Protein AF-A0A1B1CK74-F1 (afdb_monomer_lite)

Foldseek 3Di:
DDPPPDDDDDDDQVPDDWDWDAPPLADLQSIDTDGQVCVCVPVNVPDHDDDDDDDDDPDFDDPCVCVSRVCLVVPPVDDDPVPDDPVSNVVSVVVSVVVPPPPD

Structure (mmCIF, N/CA/C/O backbone):
data_AF-A0A1B1CK74-F1
#
_entry.id   AF-A0A1B1CK74-F1
#
loop_
_atom_site.group_PDB
_atom_site.id
_atom_site.type_symbol
_atom_site.label_atom_id
_atom_site.label_alt_id
_atom_site.label_comp_id
_atom_site.label_asym_id
_atom_site.label_entity_id
_atom_site.label_seq_id
_atom_site.pdbx_PDB_ins_code
_atom_site.Cartn_x
_atom_site.Cartn_y
_atom_site.Cartn_z
_atom_site.occupancy
_atom_site.B_iso_or_equiv
_atom_site.auth_seq_id
_atom_site.auth_comp_id
_atom_site.auth_asym_id
_atom_site.auth_atom_id
_atom_site.pdbx_PDB_model_num
ATOM 1 N N . MET A 1 1 ? -21.155 -4.472 -26.948 1.00 43.41 1 MET A N 1
ATOM 2 C CA . MET A 1 1 ? -19.779 -4.441 -26.396 1.00 43.41 1 MET A CA 1
ATOM 3 C C . MET A 1 1 ? -18.979 -3.411 -27.176 1.00 43.41 1 MET A C 1
ATOM 5 O O . MET A 1 1 ? -18.839 -3.573 -28.380 1.00 43.41 1 MET A O 1
ATOM 9 N N . ASN A 1 2 ? -18.533 -2.330 -26.528 1.00 45.66 2 ASN A N 1
ATOM 10 C CA . ASN A 1 2 ? -17.859 -1.212 -27.197 1.00 45.66 2 ASN A CA 1
ATOM 11 C C . ASN A 1 2 ? -16.353 -1.476 -27.343 1.00 45.66 2 ASN A C 1
ATOM 13 O O . ASN A 1 2 ? -15.675 -1.827 -26.382 1.00 45.66 2 ASN A O 1
ATOM 17 N N . VAL A 1 3 ? -15.835 -1.266 -28.555 1.00 55.69 3 VAL A N 1
ATOM 18 C CA . VAL A 1 3 ? -14.452 -1.550 -28.993 1.00 55.69 3 VAL A CA 1
ATOM 19 C C . VAL A 1 3 ? -13.390 -0.731 -28.225 1.00 55.69 3 VAL A C 1
ATOM 21 O O . VAL A 1 3 ? -12.213 -1.076 -28.220 1.00 55.69 3 VAL A O 1
ATOM 24 N N . TRP A 1 4 ? -13.803 0.316 -27.506 1.00 53.06 4 TRP A N 1
ATOM 25 C CA . TRP A 1 4 ? -12.926 1.232 -26.766 1.00 53.06 4 TRP A CA 1
ATO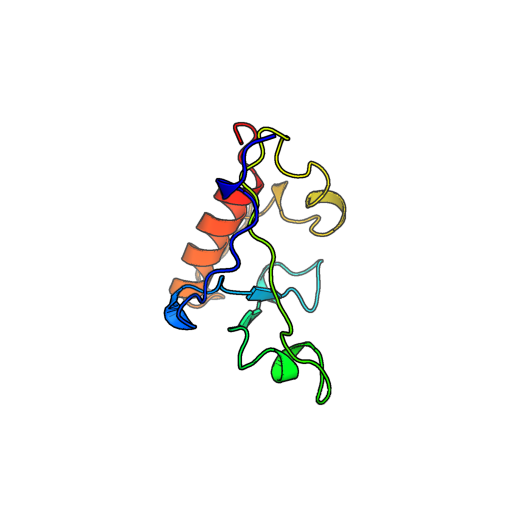M 26 C C . TRP A 1 4 ? -12.385 0.687 -25.431 1.00 53.06 4 TRP A C 1
ATOM 28 O O . TRP A 1 4 ? -11.420 1.236 -24.916 1.00 53.06 4 TRP A O 1
ATOM 38 N N . MET A 1 5 ? -12.951 -0.396 -24.882 1.00 54.44 5 MET A N 1
ATOM 39 C CA . MET A 1 5 ? -12.551 -0.949 -23.572 1.00 54.44 5 MET A CA 1
ATOM 40 C C . MET A 1 5 ? -11.290 -1.837 -23.592 1.00 54.44 5 MET A C 1
ATOM 42 O O . MET A 1 5 ? -10.840 -2.259 -22.535 1.00 54.44 5 MET A O 1
ATOM 46 N N . ARG A 1 6 ? -10.703 -2.137 -24.761 1.00 58.22 6 ARG A N 1
ATOM 47 C CA . ARG A 1 6 ? -9.494 -2.985 -24.881 1.00 58.22 6 ARG A CA 1
ATOM 48 C C . ARG A 1 6 ? -8.342 -2.300 -25.618 1.00 58.22 6 ARG A C 1
ATOM 50 O O . ARG A 1 6 ? -7.688 -2.919 -26.453 1.00 58.22 6 ARG A O 1
ATOM 57 N N . ARG A 1 7 ? -8.104 -1.012 -25.369 1.00 62.53 7 ARG A N 1
ATOM 58 C CA . ARG A 1 7 ? -6.839 -0.396 -25.789 1.00 62.53 7 ARG A CA 1
ATOM 59 C C . ARG A 1 7 ? -5.847 -0.479 -24.646 1.00 62.53 7 ARG A C 1
ATOM 61 O O . ARG A 1 7 ? -6.022 0.181 -23.629 1.00 62.53 7 ARG A O 1
ATOM 68 N N . GLU A 1 8 ? -4.810 -1.278 -24.844 1.00 64.38 8 GLU A N 1
ATOM 69 C CA . GLU A 1 8 ? -3.589 -1.168 -24.056 1.00 64.38 8 GLU A CA 1
ATOM 70 C C . GLU A 1 8 ? -3.030 0.246 -24.253 1.00 64.38 8 GLU A C 1
ATOM 72 O O . GLU A 1 8 ? -2.919 0.733 -25.382 1.00 64.38 8 GLU A O 1
ATOM 77 N N . PHE A 1 9 ? -2.737 0.936 -23.155 1.00 67.75 9 PHE A N 1
ATOM 78 C CA . PHE A 1 9 ? -2.090 2.240 -23.180 1.00 67.75 9 PHE A CA 1
ATOM 79 C C . PHE A 1 9 ? -0.842 2.184 -22.308 1.00 67.75 9 PHE A C 1
ATOM 81 O O . PHE A 1 9 ? -0.853 1.626 -21.212 1.00 67.75 9 PHE A O 1
ATOM 88 N N . ALA A 1 10 ? 0.251 2.751 -22.813 1.00 70.12 10 ALA A N 1
ATOM 89 C CA . ALA A 1 10 ? 1.471 2.886 -22.038 1.00 70.12 10 ALA A CA 1
ATOM 90 C C . ALA A 1 10 ? 1.298 4.041 -21.048 1.00 70.12 10 ALA A C 1
ATOM 92 O O . ALA A 1 10 ? 0.992 5.168 -21.441 1.00 70.12 10 ALA A O 1
ATOM 93 N N . VAL A 1 11 ? 1.498 3.754 -19.766 1.00 70.31 11 VAL A N 1
ATOM 94 C CA . VAL A 1 11 ? 1.511 4.759 -18.701 1.00 70.31 11 VAL A CA 1
ATOM 95 C C . VAL A 1 11 ? 2.959 5.047 -18.329 1.00 70.31 11 VAL A C 1
ATOM 97 O O . VAL A 1 11 ? 3.781 4.134 -18.259 1.00 70.31 11 VAL A O 1
ATOM 100 N N . SER A 1 12 ? 3.281 6.322 -18.101 1.00 75.44 12 SER A N 1
ATOM 101 C CA . SER A 1 12 ? 4.577 6.696 -17.526 1.00 75.44 12 SER A CA 1
ATOM 102 C C . SER A 1 12 ? 4.770 5.982 -16.188 1.00 75.44 12 SER A C 1
ATOM 104 O O . SER A 1 12 ? 3.812 5.827 -15.433 1.00 75.44 12 SER A O 1
ATOM 106 N N . THR A 1 13 ? 6.004 5.600 -15.857 1.00 70.00 13 THR A N 1
ATOM 107 C CA . THR A 1 13 ? 6.328 4.981 -14.561 1.00 70.00 13 THR A CA 1
ATOM 108 C C . THR A 1 13 ? 5.941 5.868 -13.377 1.00 70.00 13 THR A C 1
ATOM 110 O O . THR A 1 13 ? 5.563 5.351 -12.333 1.00 70.00 13 THR A O 1
ATOM 113 N N . LEU A 1 14 ? 5.936 7.194 -13.562 1.00 69.94 14 LEU A N 1
ATOM 114 C CA . LEU A 1 14 ? 5.469 8.177 -12.572 1.00 69.94 14 LEU A CA 1
ATOM 115 C C . LEU A 1 14 ? 3.958 8.113 -12.296 1.00 69.94 14 LEU A C 1
ATOM 117 O O . LEU A 1 14 ? 3.492 8.673 -11.310 1.00 69.94 14 LEU A O 1
ATOM 121 N N . LEU A 1 15 ? 3.196 7.488 -13.194 1.00 73.62 15 LEU A N 1
ATOM 122 C CA . LEU A 1 15 ? 1.747 7.314 -13.096 1.00 73.62 15 LEU A CA 1
ATOM 123 C C . LEU A 1 15 ? 1.370 5.890 -12.673 1.00 73.62 15 LEU A C 1
ATOM 125 O O . LEU A 1 15 ? 0.183 5.584 -12.558 1.00 73.62 15 LEU A O 1
ATOM 129 N N . LEU A 1 16 ? 2.357 5.013 -12.467 1.00 77.50 16 LEU A N 1
ATOM 130 C CA . LEU A 1 16 ? 2.105 3.706 -11.883 1.00 77.50 16 LEU A CA 1
ATOM 131 C C . LEU A 1 16 ? 1.758 3.863 -10.397 1.00 77.50 16 LEU A C 1
ATOM 133 O O . LEU A 1 16 ? 2.272 4.765 -9.730 1.00 77.50 16 LEU A O 1
ATOM 137 N N . PRO A 1 17 ? 0.892 2.992 -9.861 1.00 75.44 17 PRO A N 1
ATOM 138 C CA . PRO A 1 17 ? 0.522 3.053 -8.459 1.00 75.44 17 PRO A CA 1
ATOM 139 C C . PRO A 1 17 ? 1.735 2.790 -7.561 1.00 75.44 17 PRO A C 1
ATOM 141 O O . PRO A 1 17 ? 2.554 1.907 -7.832 1.00 75.44 17 PRO A O 1
ATOM 144 N N . THR A 1 18 ? 1.812 3.522 -6.451 1.00 81.38 18 THR A N 1
ATOM 145 C CA . THR A 1 18 ? 2.699 3.166 -5.342 1.00 81.38 18 THR A CA 1
ATOM 146 C C . THR A 1 18 ? 2.267 1.818 -4.774 1.00 81.38 18 THR A C 1
ATOM 148 O O . THR A 1 18 ? 1.084 1.594 -4.509 1.00 81.38 18 THR A O 1
ATOM 151 N N . ILE A 1 19 ? 3.228 0.926 -4.560 1.00 84.25 19 ILE A N 1
ATOM 152 C CA . ILE A 1 19 ? 2.985 -0.376 -3.949 1.00 84.25 19 ILE A CA 1
ATOM 153 C C . ILE A 1 19 ? 3.177 -0.229 -2.442 1.00 84.25 19 ILE A C 1
ATOM 155 O O . ILE A 1 19 ? 4.227 0.213 -1.972 1.00 84.25 19 ILE A O 1
ATOM 159 N N . VAL A 1 20 ? 2.155 -0.619 -1.687 1.00 84.50 20 VAL A N 1
ATOM 160 C CA . VAL A 1 20 ? 2.207 -0.696 -0.227 1.00 84.50 20 VAL A CA 1
ATOM 161 C C . VAL A 1 20 ? 2.409 -2.153 0.166 1.00 84.50 20 VAL A C 1
ATOM 163 O O . VAL A 1 20 ? 1.603 -3.009 -0.193 1.00 84.50 20 VAL A O 1
ATOM 166 N N . TYR A 1 21 ? 3.481 -2.434 0.896 1.00 87.06 21 TYR A N 1
ATOM 167 C CA . TYR A 1 21 ? 3.819 -3.772 1.365 1.00 87.06 21 TYR A CA 1
ATOM 168 C C . TYR A 1 21 ? 3.861 -3.821 2.890 1.00 87.06 21 TYR A C 1
ATOM 170 O O . TYR A 1 21 ? 4.389 -2.913 3.526 1.00 87.06 21 TYR A O 1
ATOM 178 N N . PHE A 1 22 ? 3.329 -4.896 3.469 1.00 87.44 22 PHE A N 1
ATOM 179 C CA . PHE A 1 22 ? 3.321 -5.143 4.911 1.00 87.44 22 PHE A CA 1
ATOM 180 C C . PHE A 1 22 ? 4.103 -6.435 5.199 1.00 87.44 22 PHE A C 1
ATOM 182 O O . PHE A 1 22 ? 3.530 -7.518 5.076 1.00 87.44 22 PHE A O 1
ATOM 189 N N . PRO A 1 23 ? 5.401 -6.350 5.555 1.00 87.75 23 PRO A N 1
ATOM 190 C CA . PRO A 1 23 ? 6.206 -7.504 5.954 1.00 87.75 23 PRO A CA 1
ATOM 191 C C . PRO A 1 23 ? 5.609 -8.256 7.149 1.00 87.75 23 PRO A C 1
ATOM 193 O O . PRO A 1 23 ? 5.649 -9.483 7.175 1.00 87.75 23 PRO A O 1
ATOM 196 N N . ASP A 1 24 ? 5.044 -7.525 8.118 1.00 89.12 24 ASP A N 1
ATOM 197 C CA . ASP A 1 24 ? 4.250 -8.090 9.207 1.00 89.12 24 ASP A CA 1
ATOM 198 C C . ASP A 1 24 ? 2.830 -7.500 9.166 1.00 89.12 24 ASP A C 1
ATOM 200 O O . ASP A 1 24 ? 2.612 -6.360 9.585 1.00 89.12 24 ASP A O 1
ATOM 204 N N . PRO A 1 25 ? 1.828 -8.271 8.709 1.00 88.31 25 PRO A N 1
ATOM 205 C CA . PRO A 1 25 ? 0.440 -7.823 8.654 1.00 88.31 25 PRO A CA 1
ATOM 206 C C . PRO A 1 25 ? -0.155 -7.456 10.018 1.00 88.31 25 PRO A C 1
ATOM 208 O O . PRO A 1 25 ? -1.206 -6.822 10.066 1.00 88.31 25 PRO A O 1
ATOM 211 N N . ARG A 1 26 ? 0.473 -7.844 11.135 1.00 88.25 26 ARG A N 1
ATOM 212 C CA . ARG A 1 26 ? 0.022 -7.518 12.496 1.00 88.25 26 ARG A CA 1
ATOM 213 C C . ARG A 1 26 ? 0.639 -6.229 13.036 1.00 88.25 26 ARG A C 1
ATOM 215 O O . ARG A 1 26 ? 0.109 -5.697 14.010 1.00 88.25 26 ARG A O 1
ATOM 222 N N . ASP A 1 27 ? 1.696 -5.721 12.405 1.00 85.44 27 ASP A N 1
ATOM 223 C CA . ASP A 1 27 ? 2.357 -4.474 12.781 1.00 85.44 27 ASP A CA 1
ATOM 224 C C . ASP A 1 27 ? 2.077 -3.368 11.744 1.00 85.44 27 ASP A C 1
ATOM 226 O O . ASP A 1 27 ? 2.640 -3.400 10.642 1.00 85.44 27 ASP A O 1
ATOM 230 N N . PRO A 1 28 ? 1.262 -2.347 12.077 1.00 81.00 28 PRO A N 1
ATOM 231 C CA . PRO A 1 28 ? 0.981 -1.237 11.167 1.00 81.00 28 PRO A CA 1
ATOM 232 C C . PRO A 1 28 ? 2.217 -0.403 10.804 1.00 81.00 28 PRO A C 1
ATOM 234 O O . PRO A 1 28 ? 2.190 0.317 9.806 1.00 81.00 28 PRO A O 1
ATOM 237 N N . TYR A 1 29 ? 3.293 -0.464 11.594 1.00 79.31 29 TYR A N 1
ATOM 238 C CA . TYR A 1 29 ? 4.519 0.298 11.343 1.00 79.31 29 TYR A CA 1
ATOM 239 C C . TYR A 1 29 ? 5.528 -0.452 10.476 1.00 79.31 29 TYR A C 1
ATOM 241 O O . TYR A 1 29 ? 6.509 0.152 10.041 1.00 79.31 29 TYR A O 1
ATOM 249 N N . SER A 1 30 ? 5.274 -1.729 10.177 1.00 83.94 30 SER A N 1
ATOM 250 C CA . SER A 1 30 ? 6.114 -2.516 9.271 1.00 83.94 30 SER A CA 1
ATOM 251 C C . SER A 1 30 ? 5.987 -2.078 7.808 1.00 83.94 30 SER A C 1
ATOM 253 O O . SER A 1 30 ? 6.769 -2.520 6.972 1.00 83.94 30 SER A O 1
ATOM 255 N N . VAL A 1 31 ? 5.026 -1.201 7.494 1.00 82.81 31 VAL A N 1
ATOM 256 C CA . VAL A 1 31 ? 4.712 -0.758 6.134 1.00 82.81 31 VAL A CA 1
ATOM 257 C C . VAL A 1 31 ? 5.940 -0.263 5.362 1.00 82.81 31 VAL A C 1
ATOM 259 O O . VAL A 1 31 ? 6.726 0.569 5.826 1.00 82.81 31 VAL A O 1
ATOM 262 N N . ILE A 1 32 ? 6.063 -0.742 4.130 1.00 84.75 32 ILE A N 1
ATOM 263 C CA . ILE A 1 32 ? 7.070 -0.329 3.160 1.00 84.75 32 ILE A CA 1
ATOM 264 C C . ILE A 1 32 ? 6.342 0.226 1.941 1.00 84.75 32 ILE A C 1
ATOM 266 O O . ILE A 1 32 ? 5.503 -0.445 1.340 1.00 84.75 32 ILE A O 1
ATOM 270 N N . LEU A 1 33 ? 6.682 1.458 1.570 1.00 83.19 33 LEU A N 1
ATOM 271 C CA . LEU A 1 33 ? 6.255 2.059 0.312 1.00 83.19 33 LEU A CA 1
ATOM 272 C C . LEU A 1 33 ? 7.339 1.800 -0.720 1.00 83.19 33 LEU A C 1
ATOM 274 O O . LEU A 1 33 ? 8.483 2.220 -0.537 1.00 83.19 33 LEU A O 1
ATOM 278 N N . THR A 1 34 ? 6.981 1.100 -1.786 1.00 84.38 34 THR A N 1
ATOM 279 C CA . THR A 1 34 ? 7.894 0.821 -2.885 1.00 84.38 34 THR A CA 1
ATOM 280 C C . THR A 1 34 ? 7.278 1.213 -4.215 1.00 84.38 34 THR A C 1
ATOM 282 O O . THR A 1 34 ? 6.060 1.321 -4.371 1.00 84.38 34 THR A O 1
ATOM 285 N N . ASN A 1 35 ? 8.151 1.424 -5.186 1.00 84.12 35 ASN A N 1
ATOM 286 C CA . ASN A 1 35 ? 7.767 1.656 -6.562 1.00 84.12 35 ASN A CA 1
ATOM 287 C C . ASN A 1 35 ? 7.915 0.345 -7.354 1.00 84.12 35 ASN A C 1
ATOM 289 O O . ASN A 1 35 ? 8.700 -0.526 -6.962 1.00 84.12 35 ASN A O 1
ATOM 293 N N . PRO A 1 36 ? 7.193 0.180 -8.474 1.00 85.62 36 PRO A N 1
ATOM 294 C CA . PRO A 1 36 ? 7.267 -1.032 -9.293 1.00 85.62 36 PRO A CA 1
ATOM 295 C C . PRO A 1 36 ? 8.681 -1.421 -9.759 1.00 85.62 36 PRO A C 1
ATOM 297 O O . PRO A 1 36 ? 8.984 -2.606 -9.878 1.00 85.62 36 PRO A O 1
ATOM 300 N N . ASP A 1 37 ? 9.560 -0.444 -9.986 1.00 84.88 37 ASP A N 1
ATOM 301 C CA . ASP A 1 37 ? 10.966 -0.635 -10.370 1.00 84.88 37 ASP A CA 1
ATOM 302 C C . ASP A 1 37 ? 11.845 -1.185 -9.233 1.00 84.88 37 ASP A C 1
ATOM 304 O O . ASP A 1 37 ? 12.908 -1.746 -9.491 1.00 84.88 37 ASP A O 1
ATOM 308 N N . ARG A 1 38 ? 11.386 -1.079 -7.982 1.00 86.69 38 ARG A N 1
ATOM 309 C CA . ARG A 1 38 ? 12.080 -1.546 -6.770 1.00 86.69 38 ARG A CA 1
ATOM 310 C C . ARG A 1 38 ? 11.408 -2.760 -6.134 1.00 86.69 38 ARG A C 1
ATOM 312 O O . ARG A 1 38 ? 11.653 -3.085 -4.974 1.00 86.69 38 ARG A O 1
ATOM 319 N N . ILE A 1 39 ? 10.549 -3.457 -6.877 1.00 87.75 39 ILE A N 1
ATOM 320 C CA . ILE A 1 39 ? 9.780 -4.582 -6.333 1.00 87.75 39 ILE A CA 1
ATOM 321 C C . ILE A 1 39 ? 10.665 -5.753 -5.885 1.00 87.75 39 ILE A C 1
ATOM 323 O O . ILE A 1 39 ? 10.291 -6.490 -4.975 1.00 87.75 39 ILE A O 1
ATOM 327 N N . SER A 1 40 ? 11.860 -5.894 -6.461 1.00 90.25 40 SER A N 1
ATOM 328 C CA . SER A 1 40 ? 12.841 -6.911 -6.072 1.00 90.25 40 SER A CA 1
ATOM 329 C C . SER A 1 40 ? 13.356 -6.744 -4.638 1.00 90.25 40 SER A C 1
ATOM 331 O O . SER A 1 40 ? 13.776 -7.720 -4.019 1.00 90.25 40 SER A O 1
ATOM 333 N N . GLU A 1 41 ? 13.267 -5.540 -4.068 1.00 90.06 41 GLU A N 1
ATOM 334 C CA . GLU A 1 41 ? 13.671 -5.270 -2.684 1.00 90.06 41 GLU A CA 1
ATOM 335 C C . GLU A 1 41 ? 12.721 -5.895 -1.657 1.00 90.06 41 GLU A C 1
ATOM 337 O O . GLU A 1 41 ? 13.142 -6.209 -0.546 1.00 90.06 41 GLU A O 1
ATOM 342 N N . ILE A 1 42 ? 11.451 -6.094 -2.029 1.00 89.56 42 ILE A N 1
ATOM 343 C CA . ILE A 1 42 ? 10.426 -6.684 -1.155 1.00 89.56 42 ILE A CA 1
ATOM 344 C C . ILE A 1 42 ? 10.004 -8.092 -1.591 1.00 89.56 42 ILE A C 1
ATOM 346 O O . ILE A 1 42 ? 9.674 -8.920 -0.749 1.00 89.56 42 ILE A O 1
ATOM 350 N N . GLY A 1 43 ? 10.026 -8.380 -2.895 1.00 86.19 43 GLY A N 1
ATOM 351 C CA . GLY A 1 43 ? 9.608 -9.658 -3.476 1.00 86.19 43 GLY A CA 1
ATOM 352 C C . GLY A 1 43 ? 10.756 -10.644 -3.713 1.00 86.19 43 GLY A C 1
ATOM 353 O O . GLY A 1 43 ? 10.514 -11.768 -4.149 1.00 86.19 43 GLY A O 1
ATOM 354 N N . GLY A 1 44 ? 11.997 -10.238 -3.435 1.00 88.81 44 GLY A N 1
ATOM 355 C CA . GLY A 1 44 ? 13.203 -11.028 -3.664 1.00 88.81 44 GLY A CA 1
ATOM 356 C C . GLY A 1 44 ? 13.838 -10.805 -5.047 1.00 88.81 44 GLY A C 1
ATOM 357 O O . GLY A 1 44 ? 13.254 -10.153 -5.912 1.00 88.81 44 GLY A O 1
ATOM 358 N N . PRO A 1 45 ? 15.038 -11.365 -5.294 1.00 90.31 45 PRO A N 1
ATOM 359 C CA . PRO A 1 45 ? 15.872 -11.016 -6.452 1.00 90.31 45 PRO A CA 1
ATOM 360 C C . PRO A 1 45 ? 15.236 -11.283 -7.821 1.00 90.31 45 PRO A C 1
ATOM 362 O O . PRO A 1 45 ? 15.642 -10.689 -8.815 1.00 90.31 45 PRO A O 1
ATOM 365 N N . THR A 1 46 ? 14.268 -12.197 -7.884 1.00 91.06 46 THR A N 1
ATOM 366 C CA . THR A 1 46 ? 13.575 -12.594 -9.116 1.00 91.06 46 THR A CA 1
ATOM 367 C C . THR A 1 46 ? 12.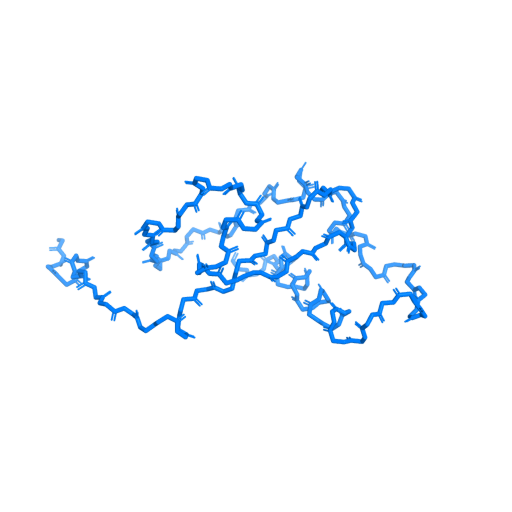210 -11.930 -9.279 1.00 91.06 46 THR A C 1
ATOM 369 O O . THR A 1 46 ? 11.546 -12.163 -10.288 1.00 91.06 46 THR A O 1
ATOM 372 N N . ALA A 1 47 ? 11.767 -11.120 -8.312 1.00 89.31 47 ALA A N 1
ATOM 373 C CA . ALA A 1 47 ? 10.507 -10.407 -8.426 1.00 89.31 47 ALA A CA 1
ATOM 374 C C . ALA A 1 47 ? 10.636 -9.258 -9.429 1.00 89.31 47 ALA A C 1
ATOM 376 O O . ALA A 1 47 ? 11.520 -8.408 -9.325 1.00 89.31 47 ALA A O 1
ATOM 377 N N . ALA A 1 48 ? 9.712 -9.231 -10.383 1.00 87.06 48 ALA A N 1
ATOM 378 C CA . ALA A 1 48 ? 9.606 -8.189 -11.385 1.00 87.06 48 ALA A CA 1
ATOM 379 C C . ALA A 1 48 ? 8.143 -7.778 -11.539 1.00 87.06 48 ALA A C 1
ATOM 381 O O . ALA A 1 48 ? 7.237 -8.614 -11.517 1.00 87.06 48 ALA A O 1
ATOM 382 N N . TYR A 1 49 ? 7.917 -6.481 -11.713 1.00 83.19 49 TYR A N 1
ATOM 383 C CA . TYR A 1 49 ? 6.612 -5.966 -12.084 1.00 83.19 49 TYR A CA 1
ATOM 384 C C . TYR A 1 49 ? 6.400 -6.218 -13.580 1.00 83.19 49 TYR A C 1
ATOM 386 O O . TYR A 1 49 ? 7.169 -5.729 -14.405 1.00 83.19 49 TYR A O 1
ATOM 394 N N . VAL A 1 50 ? 5.382 -7.008 -13.925 1.00 84.00 50 VAL A N 1
ATOM 395 C CA . VAL A 1 50 ? 5.132 -7.429 -15.315 1.00 84.00 50 VAL A CA 1
ATOM 396 C C . VAL A 1 50 ? 4.057 -6.565 -15.971 1.00 84.00 50 VAL A C 1
ATOM 398 O O . VAL A 1 50 ? 4.269 -6.039 -17.060 1.00 84.00 50 VAL A O 1
ATOM 401 N N . ASN A 1 51 ? 2.902 -6.410 -15.321 1.00 78.94 51 ASN A N 1
ATOM 402 C CA . ASN A 1 51 ? 1.801 -5.565 -15.778 1.00 78.94 51 ASN A CA 1
ATOM 403 C C . ASN A 1 51 ? 0.875 -5.191 -14.604 1.00 78.94 51 ASN A C 1
ATOM 405 O O . ASN A 1 51 ? 0.949 -5.776 -13.524 1.00 78.94 51 ASN A O 1
ATOM 409 N N . ALA A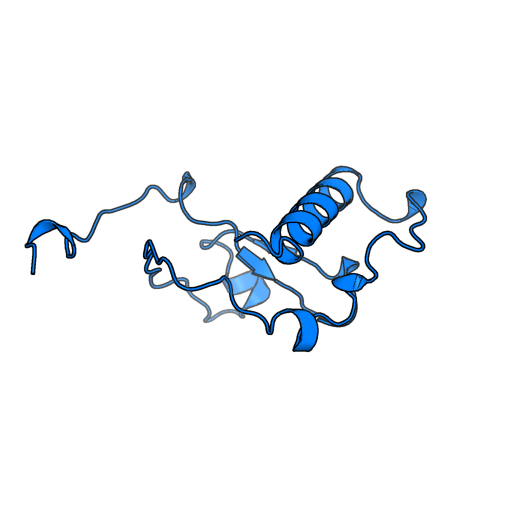 1 52 ? -0.020 -4.230 -14.831 1.00 76.75 52 ALA A N 1
ATOM 410 C CA . ALA A 1 52 ? -1.221 -4.050 -14.022 1.00 76.75 52 ALA A CA 1
ATOM 411 C C . ALA A 1 52 ? -2.418 -3.794 -14.932 1.00 76.75 52 ALA A C 1
ATOM 413 O O . ALA A 1 52 ? -2.294 -3.179 -15.991 1.00 76.75 52 ALA A O 1
ATOM 414 N N . THR A 1 53 ? -3.584 -4.251 -14.488 1.00 75.75 53 THR A N 1
ATOM 415 C CA . THR A 1 53 ? -4.863 -3.943 -15.126 1.00 75.75 53 THR A CA 1
ATOM 416 C C . THR A 1 53 ? -5.607 -2.963 -14.238 1.00 75.75 53 THR A C 1
ATOM 418 O O . THR A 1 53 ? -5.857 -3.257 -13.072 1.00 75.75 53 THR A O 1
ATOM 421 N N . VAL A 1 54 ? -5.958 -1.802 -14.787 1.00 73.25 54 VAL A N 1
ATOM 422 C CA . VAL A 1 54 ? -6.828 -0.835 -14.116 1.00 73.25 54 VAL A CA 1
ATOM 423 C C . VAL A 1 54 ? -8.216 -0.973 -14.718 1.00 73.25 54 VAL A C 1
ATOM 425 O O . VAL A 1 54 ? -8.390 -0.821 -15.926 1.00 73.25 54 VAL A O 1
ATOM 428 N N . MET A 1 55 ? -9.196 -1.272 -13.874 1.00 71.38 55 MET A N 1
ATOM 429 C CA . MET A 1 55 ? -10.592 -1.390 -14.264 1.00 71.38 55 MET A CA 1
ATOM 430 C C . MET A 1 55 ? -11.417 -0.441 -13.407 1.00 71.38 55 MET A C 1
ATOM 432 O O . MET A 1 55 ? -11.271 -0.417 -12.188 1.00 71.38 55 MET A O 1
ATOM 436 N N . VAL A 1 56 ? -12.281 0.337 -14.053 1.00 74.69 56 VAL A N 1
ATOM 437 C CA . VAL A 1 56 ? -13.349 1.050 -13.352 1.00 74.69 56 VAL A CA 1
ATOM 438 C C . VAL A 1 56 ? -14.470 0.044 -13.142 1.00 74.69 56 VAL A C 1
ATOM 440 O O . VAL A 1 56 ? -14.925 -0.573 -14.106 1.00 74.69 56 VAL A O 1
ATOM 443 N N . THR A 1 57 ? -14.861 -0.152 -11.892 1.00 76.00 57 THR A N 1
ATOM 444 C CA . THR A 1 57 ? -15.911 -1.087 -11.497 1.00 76.00 57 THR A CA 1
ATOM 445 C C . THR A 1 57 ? -16.869 -0.391 -10.541 1.00 76.00 57 THR A C 1
ATOM 447 O O . THR A 1 57 ? -16.444 0.469 -9.773 1.00 76.00 57 THR A O 1
ATOM 450 N N . ASP A 1 58 ? -18.143 -0.772 -10.613 1.00 76.75 58 ASP A N 1
ATOM 451 C CA . ASP A 1 58 ? -19.176 -0.389 -9.641 1.00 76.75 58 ASP A CA 1
ATOM 452 C C . ASP A 1 58 ? -19.276 -1.425 -8.502 1.00 76.75 58 ASP A C 1
ATOM 454 O O . ASP A 1 58 ? -20.137 -1.330 -7.627 1.00 76.75 58 ASP A O 1
ATOM 458 N N . GLU A 1 59 ? -18.439 -2.469 -8.540 1.00 73.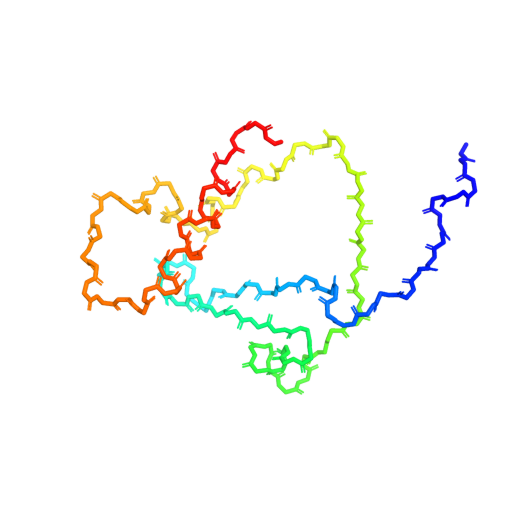62 59 GLU A N 1
ATOM 459 C CA . GLU A 1 59 ? -18.328 -3.430 -7.449 1.00 73.62 59 GLU A CA 1
ATOM 460 C C . GLU A 1 59 ? -17.776 -2.736 -6.196 1.00 73.62 59 GLU A C 1
ATOM 462 O O . GLU A 1 59 ? -16.810 -1.975 -6.298 1.00 73.62 59 GLU A O 1
ATOM 467 N N . PRO A 1 60 ? -18.341 -3.026 -5.011 1.00 66.75 60 PRO A N 1
ATOM 468 C CA . PRO A 1 60 ? -17.869 -2.430 -3.772 1.00 66.75 60 PRO A CA 1
ATOM 469 C C . PRO A 1 60 ? -16.419 -2.837 -3.512 1.00 66.75 60 PRO A C 1
ATOM 471 O O . PRO A 1 60 ? -16.027 -3.987 -3.752 1.00 66.75 60 PRO A O 1
ATOM 474 N N . VAL A 1 61 ? -15.631 -1.915 -2.959 1.00 67.88 61 VAL A N 1
ATOM 475 C CA . VAL A 1 61 ? -14.240 -2.201 -2.595 1.00 67.88 61 VAL A CA 1
ATOM 476 C C . VAL A 1 61 ? -14.199 -3.366 -1.594 1.00 67.88 61 VAL A C 1
ATOM 478 O O . VAL A 1 61 ? -15.009 -3.472 -0.672 1.00 67.88 61 VAL A O 1
ATOM 481 N N . THR A 1 62 ? -13.280 -4.310 -1.824 1.00 65.25 62 THR A N 1
ATOM 482 C CA . THR A 1 62 ? -13.237 -5.622 -1.156 1.00 65.25 62 THR A CA 1
ATOM 483 C C . THR A 1 62 ? -13.351 -5.544 0.374 1.00 65.25 62 THR A C 1
ATOM 485 O O . THR A 1 62 ? -12.469 -5.022 1.051 1.00 65.25 62 THR A O 1
ATOM 488 N N . ARG A 1 63 ? -14.380 -6.194 0.932 1.00 63.12 63 ARG A N 1
ATOM 489 C CA . ARG A 1 63 ? -14.756 -6.178 2.365 1.00 63.12 63 ARG A CA 1
ATOM 490 C C . ARG A 1 63 ? -13.901 -7.045 3.302 1.00 63.12 63 ARG A C 1
ATOM 492 O O . ARG A 1 63 ? -14.312 -7.328 4.417 1.00 63.12 63 ARG A O 1
ATOM 499 N N . ASN A 1 64 ? -12.737 -7.514 2.854 1.00 73.25 64 ASN A N 1
ATOM 500 C CA . ASN A 1 64 ? -11.952 -8.520 3.585 1.00 73.25 64 ASN A CA 1
ATOM 501 C C . ASN A 1 64 ? -10.537 -8.066 3.947 1.00 73.25 64 ASN A C 1
ATOM 503 O O . ASN A 1 64 ? -9.786 -8.855 4.520 1.00 73.25 64 ASN A O 1
ATOM 507 N N . VAL A 1 65 ? -10.150 -6.819 3.657 1.00 79.12 65 VAL A N 1
ATOM 508 C CA . VAL A 1 65 ? -8.806 -6.323 4.008 1.00 79.12 65 VAL A CA 1
ATOM 509 C C . VAL A 1 65 ? -8.531 -6.430 5.515 1.00 79.12 65 VAL A C 1
ATOM 511 O O . VAL A 1 65 ? -7.416 -6.739 5.922 1.00 79.12 65 VAL A O 1
ATOM 514 N N . GLU A 1 66 ? -9.569 -6.303 6.340 1.00 78.56 66 GLU A N 1
ATOM 515 C CA . GLU A 1 66 ? -9.527 -6.434 7.801 1.00 78.56 66 GLU A CA 1
ATOM 516 C C . GLU A 1 66 ? -9.104 -7.831 8.274 1.00 78.56 66 GLU A C 1
ATOM 518 O O . GLU A 1 66 ? -8.446 -7.968 9.304 1.00 78.56 66 GLU A O 1
ATOM 523 N N . SER A 1 67 ? -9.441 -8.875 7.506 1.00 83.75 67 SER A N 1
ATOM 524 C CA . SER A 1 67 ? -9.036 -10.255 7.811 1.00 83.75 67 SER A CA 1
ATOM 525 C C . SER A 1 67 ? -7.529 -10.469 7.652 1.00 83.75 67 SER A C 1
ATOM 527 O O . SER A 1 67 ? -6.956 -11.350 8.293 1.00 83.75 67 SER A O 1
ATOM 529 N N . TYR A 1 68 ? -6.885 -9.634 6.831 1.00 85.75 68 TYR A N 1
ATOM 530 C CA . TYR A 1 68 ? -5.444 -9.646 6.604 1.00 85.75 68 TYR A CA 1
ATOM 531 C C . TYR A 1 68 ? -4.715 -8.619 7.478 1.00 85.75 68 TYR A C 1
ATOM 533 O O . TYR A 1 68 ? -3.601 -8.887 7.920 1.00 85.75 68 TYR A O 1
ATOM 541 N N . LEU A 1 69 ? -5.342 -7.470 7.753 1.00 87.81 69 LEU A N 1
ATOM 542 C CA . LEU A 1 69 ? -4.785 -6.352 8.518 1.00 87.81 69 LEU A CA 1
ATOM 543 C C . LEU A 1 69 ? -5.649 -6.075 9.767 1.00 87.81 69 LEU A C 1
ATOM 545 O O . LEU A 1 69 ? -6.457 -5.146 9.769 1.00 87.81 69 LEU A O 1
ATOM 549 N N . PRO A 1 70 ? -5.492 -6.844 10.861 1.00 85.94 70 PRO A N 1
ATOM 550 C CA . PRO A 1 70 ? -6.407 -6.807 12.011 1.00 85.94 70 PRO A CA 1
ATOM 551 C C . PRO A 1 70 ? -6.400 -5.476 12.778 1.00 85.94 70 PRO A C 1
ATOM 553 O O . PRO A 1 70 ? -7.350 -5.144 13.483 1.00 85.94 70 PRO A O 1
ATOM 556 N N . TRP A 1 71 ? -5.329 -4.693 12.652 1.00 85.06 71 TRP A N 1
ATOM 557 C CA . TRP A 1 71 ? -5.202 -3.368 13.262 1.00 85.06 71 TRP A CA 1
ATOM 558 C C . TRP A 1 71 ? -5.948 -2.282 12.485 1.00 85.06 71 TRP A C 1
ATOM 560 O O . TRP A 1 71 ? -6.061 -1.158 12.976 1.00 85.06 71 TRP A O 1
ATOM 570 N N . ILE A 1 72 ? -6.456 -2.570 11.282 1.00 83.19 72 ILE A N 1
ATOM 571 C CA . ILE A 1 72 ? -6.984 -1.529 10.403 1.00 83.19 72 ILE A CA 1
ATOM 572 C C . ILE A 1 72 ? -8.147 -0.777 11.030 1.00 83.19 72 ILE A C 1
ATOM 574 O O . ILE A 1 72 ? -8.201 0.430 10.858 1.00 83.19 72 ILE A O 1
ATOM 578 N N . ASN A 1 73 ? -8.985 -1.419 11.848 1.00 80.12 73 ASN A N 1
ATOM 579 C CA . ASN A 1 73 ? -10.129 -0.792 12.527 1.00 80.12 73 ASN A CA 1
ATOM 580 C C . ASN A 1 73 ? -9.774 -0.104 13.851 1.00 80.12 73 ASN A C 1
ATOM 582 O O . ASN A 1 73 ? -10.534 0.726 14.343 1.00 80.12 73 ASN A O 1
ATOM 586 N N . THR A 1 74 ? -8.595 -0.384 14.406 1.00 80.50 74 THR A N 1
ATOM 587 C CA . THR A 1 74 ? -8.137 0.160 15.696 1.00 80.50 74 THR A CA 1
ATOM 588 C C . THR A 1 74 ? -6.976 1.146 15.558 1.00 80.50 74 TH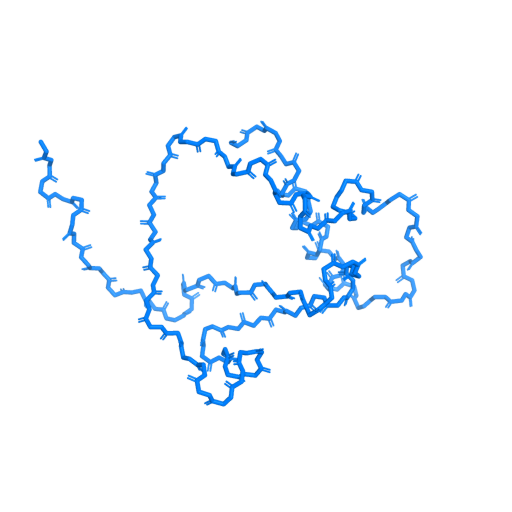R A C 1
ATOM 590 O O . THR A 1 74 ? -6.637 1.848 16.510 1.00 80.50 74 THR A O 1
ATOM 593 N N . PHE A 1 75 ? -6.389 1.277 14.365 1.00 76.75 75 PHE A N 1
ATOM 594 C CA . PHE A 1 75 ? -5.364 2.275 14.069 1.00 76.75 75 PHE A CA 1
ATOM 595 C C . PHE A 1 75 ? -5.843 3.690 14.455 1.00 76.75 75 PHE A C 1
ATOM 597 O O . PHE A 1 75 ? -6.963 4.082 14.120 1.00 76.75 75 PHE A O 1
ATOM 604 N N . ASN A 1 76 ? -4.997 4.442 15.166 1.00 67.25 76 ASN A N 1
ATOM 605 C CA . ASN A 1 76 ? -5.265 5.729 15.841 1.00 67.25 76 ASN A CA 1
ATOM 606 C C . ASN A 1 76 ? -6.007 5.713 17.189 1.00 67.25 76 ASN A C 1
ATOM 608 O O . ASN A 1 76 ? -6.163 6.787 17.765 1.00 67.25 76 ASN A O 1
ATOM 612 N N . SER A 1 77 ? -6.399 4.574 17.767 1.00 58.38 77 SER A N 1
ATOM 613 C CA . SER A 1 77 ? -7.009 4.606 19.109 1.00 58.38 77 SER A CA 1
ATOM 614 C C . SER A 1 77 ? -6.004 4.837 20.252 1.00 58.38 77 SER A C 1
ATOM 616 O O . SER A 1 77 ? -6.437 5.148 21.353 1.00 58.38 77 SER A O 1
ATOM 618 N N . ASN A 1 78 ? -4.685 4.692 20.027 1.00 55.47 78 ASN A N 1
ATOM 619 C CA . ASN A 1 78 ? -3.669 4.657 21.103 1.00 55.47 78 ASN A CA 1
ATOM 620 C C . ASN A 1 78 ? -2.266 5.200 20.721 1.00 55.47 78 ASN A C 1
ATOM 622 O O . ASN A 1 78 ? -1.257 4.727 21.242 1.00 55.47 78 ASN A O 1
ATOM 626 N N . LEU A 1 79 ? -2.144 6.132 19.773 1.00 54.12 79 LEU A N 1
ATOM 627 C CA . LEU A 1 79 ? -0.846 6.410 19.140 1.00 54.12 79 LEU A CA 1
ATOM 628 C C . LEU A 1 79 ? -0.006 7.513 19.823 1.00 54.12 79 LEU A C 1
ATOM 630 O O . LEU A 1 79 ? -0.418 8.668 19.905 1.00 54.12 79 LEU A O 1
ATOM 634 N N . ASP A 1 80 ? 1.210 7.142 20.251 1.00 58.19 80 ASP A N 1
ATOM 635 C CA . ASP A 1 80 ? 2.300 8.038 20.667 1.00 58.19 80 ASP A CA 1
ATOM 636 C C . ASP A 1 80 ? 3.070 8.521 19.427 1.00 58.19 80 ASP A C 1
ATOM 638 O O . ASP A 1 80 ? 3.792 7.763 18.772 1.00 58.19 80 ASP A O 1
ATOM 642 N N . VAL A 1 81 ? 2.907 9.804 19.106 1.00 56.38 81 VAL A N 1
ATOM 643 C CA . VAL A 1 81 ? 3.457 10.487 17.920 1.00 56.38 81 VAL A CA 1
ATOM 644 C C . VAL A 1 81 ? 4.997 10.431 17.870 1.00 56.38 81 VAL A C 1
ATOM 646 O O . VAL A 1 81 ? 5.598 10.671 16.828 1.00 56.38 81 VAL A O 1
ATOM 649 N N . LYS A 1 82 ? 5.667 10.067 18.974 1.00 57.66 82 LYS A N 1
ATOM 650 C CA . LYS A 1 82 ? 7.134 10.093 19.099 1.00 57.66 82 LYS A CA 1
ATOM 651 C C . LYS A 1 82 ? 7.883 8.941 18.418 1.00 57.66 82 LYS A C 1
ATOM 653 O O . LYS A 1 82 ? 9.109 8.993 18.373 1.00 57.66 82 LYS A O 1
ATOM 658 N N . LYS A 1 83 ? 7.201 7.911 17.901 1.00 58.12 83 LYS A N 1
ATOM 659 C CA . LYS A 1 83 ? 7.852 6.720 17.306 1.00 58.12 83 LYS A CA 1
ATOM 660 C C . LYS A 1 83 ? 7.825 6.643 15.775 1.00 58.12 83 LYS A C 1
ATOM 662 O O . LYS A 1 83 ? 8.392 5.704 15.225 1.00 58.12 83 LYS A O 1
ATOM 667 N N . VAL A 1 84 ? 7.200 7.594 15.080 1.00 57.75 84 VAL A N 1
ATOM 668 C CA . VAL A 1 84 ? 6.993 7.511 13.624 1.00 57.75 84 VAL A CA 1
ATOM 669 C C . VAL A 1 84 ? 7.514 8.773 12.940 1.00 57.75 84 VAL A C 1
ATOM 671 O O . VAL A 1 84 ? 7.236 9.884 13.384 1.00 57.75 84 VAL A O 1
ATOM 674 N N . GLU A 1 85 ? 8.254 8.618 11.839 1.00 68.50 85 GLU A N 1
ATOM 675 C CA . GLU A 1 85 ? 8.550 9.733 10.932 1.00 68.50 85 GLU A CA 1
ATOM 676 C C . GLU A 1 85 ? 7.225 10.370 10.477 1.00 68.50 85 GLU A C 1
ATOM 678 O O . GLU A 1 85 ? 6.384 9.693 9.885 1.00 68.50 85 GLU A O 1
ATOM 683 N N . PHE A 1 86 ? 7.031 11.665 10.746 1.00 66.12 86 PHE A N 1
ATOM 684 C CA . PHE A 1 86 ? 5.765 12.393 10.549 1.00 66.12 86 PHE A CA 1
ATOM 685 C C . PHE A 1 86 ? 5.087 12.126 9.191 1.00 66.12 86 PHE A C 1
ATOM 687 O O . PHE A 1 86 ? 3.878 11.920 9.120 1.00 66.12 86 PHE A O 1
ATOM 694 N N . PHE A 1 87 ? 5.870 12.044 8.112 1.00 68.31 87 PHE A N 1
ATOM 695 C CA . PHE A 1 87 ? 5.355 11.762 6.771 1.00 68.31 87 PHE A CA 1
ATOM 696 C C . PHE A 1 87 ? 4.738 10.359 6.637 1.00 68.31 87 PHE A C 1
ATOM 698 O O . PHE A 1 87 ? 3.669 10.208 6.048 1.00 68.31 87 PHE A O 1
ATOM 705 N N . ARG A 1 88 ? 5.363 9.331 7.229 1.00 70.12 88 ARG A N 1
ATOM 706 C CA . ARG A 1 88 ? 4.818 7.962 7.237 1.00 70.12 88 ARG A CA 1
ATOM 707 C C . ARG A 1 88 ? 3.536 7.880 8.054 1.00 70.12 88 ARG A C 1
ATOM 709 O O . ARG A 1 88 ? 2.617 7.163 7.672 1.00 70.12 88 ARG A O 1
ATOM 716 N N . TYR A 1 89 ? 3.469 8.627 9.153 1.00 74.50 89 TYR A N 1
ATOM 717 C CA . TYR A 1 89 ? 2.277 8.691 9.990 1.00 74.50 89 TYR A CA 1
ATOM 718 C C . TYR A 1 89 ? 1.074 9.265 9.228 1.00 74.50 89 TYR A C 1
ATOM 720 O O . TYR A 1 89 ? 0.017 8.636 9.192 1.00 74.50 89 TYR A O 1
ATOM 728 N N . GLU A 1 90 ? 1.239 10.413 8.565 1.00 76.44 90 GLU A N 1
ATOM 729 C CA . GLU A 1 90 ? 0.155 11.032 7.789 1.00 76.44 90 GLU A CA 1
ATOM 730 C C . GLU A 1 90 ? -0.270 10.166 6.596 1.00 76.44 90 GLU A C 1
ATOM 732 O O . GLU A 1 90 ? -1.464 9.996 6.341 1.00 76.44 90 GLU A O 1
ATOM 737 N N . LEU A 1 91 ? 0.686 9.537 5.906 1.00 75.56 91 LEU A N 1
ATOM 738 C CA . LEU A 1 91 ? 0.378 8.572 4.850 1.00 75.56 91 LEU A CA 1
ATOM 739 C C . LEU A 1 91 ? -0.428 7.383 5.372 1.00 75.56 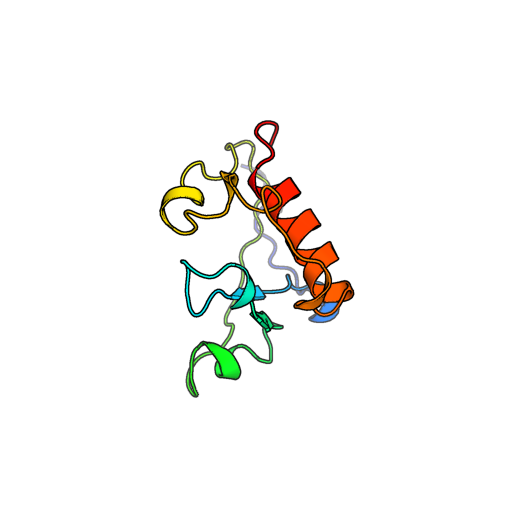91 LEU A C 1
ATOM 741 O O . LEU A 1 91 ? -1.434 7.023 4.763 1.00 75.56 91 LEU A O 1
ATOM 745 N N . MET A 1 92 ? -0.042 6.809 6.514 1.00 78.12 92 MET A N 1
ATOM 746 C CA . MET A 1 92 ? -0.779 5.691 7.096 1.00 78.12 92 MET A CA 1
ATOM 747 C C . MET A 1 92 ? -2.177 6.081 7.552 1.00 78.12 92 MET A C 1
ATOM 749 O O . MET A 1 92 ? -3.126 5.325 7.355 1.00 78.12 92 MET A O 1
ATOM 753 N N . LYS A 1 93 ? -2.337 7.277 8.112 1.00 79.19 93 LYS A N 1
ATOM 754 C CA . LYS A 1 93 ? -3.650 7.803 8.477 1.00 79.19 93 LYS A CA 1
ATOM 755 C C . LYS A 1 93 ? -4.554 7.957 7.252 1.00 79.19 93 LYS A C 1
ATOM 757 O O . LYS A 1 93 ? -5.716 7.559 7.311 1.00 79.19 93 LYS A O 1
ATOM 762 N N . ASN A 1 94 ? -4.023 8.475 6.145 1.00 80.19 94 ASN A N 1
ATOM 763 C CA . ASN A 1 94 ? -4.765 8.599 4.890 1.00 80.19 94 ASN A CA 1
ATOM 764 C C . ASN A 1 94 ? -5.113 7.232 4.293 1.00 80.19 94 ASN A C 1
ATOM 766 O O . ASN A 1 94 ? -6.256 7.024 3.892 1.00 80.19 94 ASN A O 1
ATOM 770 N N . LEU A 1 95 ? -4.166 6.291 4.291 1.00 79.19 95 LEU A N 1
ATOM 771 C CA . LEU A 1 95 ? -4.387 4.933 3.800 1.00 79.19 95 LEU A CA 1
ATOM 772 C C . LEU A 1 95 ? -5.466 4.214 4.615 1.00 79.19 95 LEU A C 1
ATOM 774 O O . LEU A 1 95 ? -6.395 3.658 4.044 1.00 79.19 95 LEU A O 1
ATOM 778 N N . VAL A 1 96 ? -5.391 4.267 5.944 1.00 80.31 96 VAL A N 1
ATOM 779 C CA . VAL A 1 96 ? -6.407 3.666 6.818 1.00 80.31 96 VAL A CA 1
ATOM 780 C C . VAL A 1 96 ? -7.765 4.331 6.628 1.00 80.31 96 VAL A C 1
ATOM 782 O O . VAL A 1 96 ? -8.771 3.637 6.574 1.00 80.31 96 VAL A O 1
ATOM 785 N N . SER A 1 97 ? -7.808 5.659 6.496 1.00 80.50 97 SER A N 1
ATOM 786 C CA . SER A 1 97 ? -9.050 6.382 6.204 1.00 80.50 97 SER A CA 1
ATOM 787 C C . SER A 1 97 ? -9.677 5.909 4.891 1.00 80.50 97 SER A C 1
ATOM 789 O O . SER A 1 97 ? -10.872 5.641 4.849 1.00 80.50 97 SER A O 1
ATOM 791 N N . TYR A 1 98 ? -8.867 5.741 3.842 1.00 78.25 98 TYR A N 1
ATOM 792 C CA . TYR A 1 98 ? -9.320 5.217 2.556 1.00 78.25 98 TYR A CA 1
ATOM 793 C C . TYR A 1 98 ? -9.831 3.775 2.663 1.00 78.25 98 TYR A C 1
ATOM 795 O O . TYR A 1 98 ? -10.889 3.463 2.136 1.00 78.25 98 TYR A O 1
ATOM 803 N N . LEU A 1 99 ? -9.115 2.906 3.377 1.00 77.75 99 LEU A N 1
ATOM 804 C CA . LEU A 1 99 ? -9.475 1.492 3.506 1.00 77.75 99 LEU A CA 1
ATOM 805 C C . LEU A 1 99 ? -10.687 1.242 4.421 1.00 77.75 99 LEU A C 1
ATOM 807 O O . LEU A 1 99 ? -11.324 0.205 4.291 1.00 77.75 99 LEU A O 1
ATOM 811 N N . ARG A 1 100 ? -10.999 2.170 5.335 1.00 76.94 100 ARG A N 1
ATOM 812 C CA . ARG A 1 100 ? -12.195 2.135 6.199 1.00 76.94 100 ARG A CA 1
ATOM 813 C C . ARG A 1 100 ? -13.427 2.778 5.572 1.00 76.94 100 ARG A C 1
ATOM 815 O O . ARG A 1 100 ? -14.479 2.791 6.202 1.00 76.94 100 ARG A O 1
ATOM 822 N N . ARG A 1 101 ? -13.296 3.435 4.419 1.00 70.94 101 ARG A N 1
ATOM 823 C CA . ARG A 1 101 ? -14.434 4.117 3.808 1.00 70.94 101 ARG A CA 1
ATOM 824 C C . ARG A 1 101 ? -15.448 3.086 3.331 1.00 70.94 101 ARG A C 1
ATOM 826 O O . ARG A 1 101 ? -15.244 2.431 2.317 1.00 70.94 101 ARG A O 1
ATOM 833 N N . ASP A 1 102 ? -16.541 2.990 4.079 1.00 57.00 102 ASP A N 1
ATOM 834 C CA . ASP A 1 102 ? -17.702 2.152 3.770 1.00 57.00 102 ASP A CA 1
ATOM 835 C C . ASP A 1 102 ? -18.532 2.692 2.584 1.00 57.00 102 ASP A C 1
ATOM 837 O O . ASP A 1 102 ? -19.489 2.047 2.158 1.00 57.00 102 ASP A O 1
ATOM 841 N N . ASP A 1 103 ? -18.204 3.891 2.082 1.00 53.56 103 ASP A N 1
ATOM 842 C CA . ASP A 1 103 ? -18.902 4.611 1.010 1.00 53.56 103 ASP A CA 1
ATOM 843 C C . ASP A 1 103 ? -18.244 4.481 -0.379 1.00 53.56 103 ASP A C 1
ATOM 845 O O . ASP A 1 103 ? -18.610 5.226 -1.292 1.00 53.56 103 ASP A O 1
ATOM 849 N N . LEU A 1 104 ? -17.295 3.548 -0.538 1.00 48.16 104 LEU A N 1
ATOM 850 C CA . LEU A 1 104 ? -16.677 3.177 -1.819 1.00 48.16 104 LEU A CA 1
ATOM 851 C C . LEU A 1 104 ? -17.277 1.902 -2.427 1.00 48.16 104 LEU A C 1
ATOM 853 O O . LEU A 1 104 ? -17.409 0.878 -1.714 1.00 48.16 104 LEU A O 1
#

Sequence (104 aa):
MNVWMRREFAVSTLLLPTIVYFPDPRDPYSVILTNPDRISEIGGPTAAYVNATVMVTDEPVTRNVESYLPWINTFNSNLDVKKVEFFRYELMKNLVSYLRRDDL

pLDDT: mean 75.12, std 11.55, range [43.41, 91.06]

Secondary structure (DSSP, 8-state):
--GGGG---PPPGGGSPPEEE-SSTT-GGG-EEE-GGGTHHHH-TT------------SPPPTTHHHH-TTTTTTTSS--GGGS-HHHHHHHHHHHHHHT-TT-

Radius of gyration: 16.64 Å; chains: 1; bounding box: 36×25×50 Å

Organism: Rhizobium leguminosarum (NCBI:txid384)